Protein AF-T1AJH7-F1 (afdb_monomer)

Nearest PDB structures (foldseek):
  3fvv-assembly1_A  TM=6.273E-01  e=1.487E-02  Bordetella pertussis

Secondary structure (DSSP, 8-state):
-----------------------------TTSTTS-S-GGG---EEEEE-BTTTBS--HHHHHHHHHHTTS-HHHHHHHHHHHHHHHHHHHHHHHH-HHHHHHHHHGGGTT--HHHHHHHHHHHIIIIITTTB-HHHHHHHHHHHHTT-EEEEE-SS-HHHHTT-

Organism: NCBI:txid410659

Sequence (165 aa):
AALRRRRAPSLRRRARPRAHVSGQTRARDPRGALAQRDPLHRAAHRGLDLENTLVASNVVESYAWLATRHLDRFQRGRVIAGLLVEGPRLLALDRRDRSDFLRSFYRRYEGAPVERLRLDGVELWSDLLALRSFPDGLARVRAHRALGHRTVLITGALDFVVAPL

Solvent-accessible surface area (backbone atoms only — not comparable to full-atom values): 10404 Å² total; per-residue (Å²): 140,83,90,87,78,88,84,85,88,86,88,86,86,88,81,87,87,88,80,92,81,83,88,80,91,74,85,74,69,81,83,68,77,78,75,82,69,61,87,80,78,70,53,54,71,42,81,38,52,42,58,74,54,31,22,75,53,50,66,66,58,55,45,54,49,65,76,28,70,88,47,55,74,66,60,30,48,52,53,53,51,49,52,59,71,44,38,67,59,50,52,54,38,37,76,73,37,53,66,59,34,48,61,62,56,57,55,75,53,67,89,56,62,60,72,56,50,45,57,50,18,57,50,46,27,63,78,49,43,61,77,34,41,38,67,69,38,52,51,49,53,51,53,42,48,75,72,62,29,48,74,42,82,53,61,90,62,59,68,59,48,55,66,89,116

pLDDT: mean 75.71, std 23.5, range [26.64, 97.56]

InterPro domains:
  IPR023214 HAD superfamily [G3DSA:3.40.50.1000] (24-165)
  IPR036412 HAD-like superfamily [SSF56784] (48-160)

Foldseek 3Di:
DDDDDDDDDDDDDDDDDDDDDDDDDPPDDPVPPPPPDDPVPPQAEAEAEQDPQFFPDAPLRLCLCLVPVPPDPVVSVVSVVVCVVCVVVLVVCCVVPVVVSLVVVCCVCVPPDVVSSLVVLVVCCVVGGVVGGDPVSVVVVVVSVVVVHHYDYDYSDDPSNPVVD

Structure (mmCIF, N/CA/C/O backbone):
data_AF-T1AJH7-F1
#
_entry.id   AF-T1AJH7-F1
#
loop_
_atom_site.group_PDB
_atom_site.id
_atom_site.type_symbol
_atom_site.label_atom_id
_atom_site.label_alt_id
_atom_site.label_comp_id
_atom_site.label_asym_id
_atom_site.label_entity_id
_atom_site.label_seq_id
_atom_site.pdbx_PDB_ins_code
_atom_site.Cartn_x
_atom_site.Cartn_y
_atom_site.Cartn_z
_atom_site.occupancy
_atom_site.B_iso_or_equiv
_atom_site.auth_seq_id
_atom_site.auth_comp_id
_atom_site.auth_asym_id
_atom_site.auth_atom_id
_atom_site.pdbx_PDB_model_num
ATOM 1 N N . ALA A 1 1 ? 36.536 -52.349 11.592 1.00 38.81 1 ALA A N 1
ATOM 2 C CA . ALA A 1 1 ? 36.334 -53.449 10.618 1.00 38.81 1 ALA A CA 1
ATOM 3 C C . ALA A 1 1 ? 35.035 -53.174 9.858 1.00 38.81 1 ALA A C 1
ATOM 5 O O . ALA A 1 1 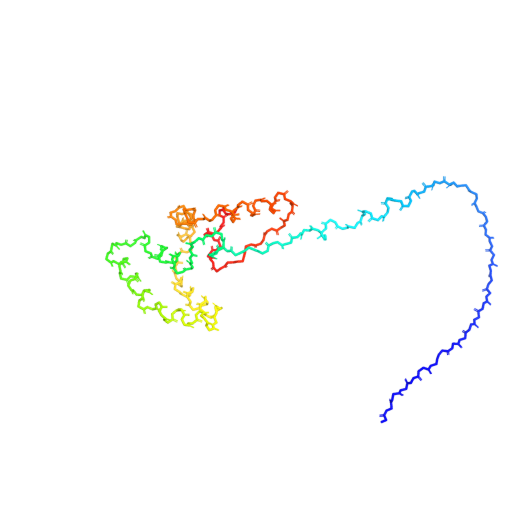? 34.070 -52.848 10.518 1.00 38.81 1 ALA A O 1
ATOM 6 N N . ALA A 1 2 ? 34.898 -53.199 8.533 1.00 42.00 2 ALA A N 1
ATOM 7 C CA . ALA A 1 2 ? 35.804 -53.495 7.433 1.00 42.00 2 ALA A CA 1
ATOM 8 C C . ALA A 1 2 ? 35.292 -52.757 6.172 1.00 42.00 2 ALA A C 1
ATOM 10 O O . ALA A 1 2 ? 34.141 -52.922 5.780 1.00 42.00 2 ALA A O 1
ATOM 11 N N . LEU A 1 3 ? 36.156 -51.968 5.527 1.00 38.66 3 LEU A N 1
ATOM 12 C CA . LEU A 1 3 ? 35.982 -51.469 4.158 1.00 38.66 3 LEU A CA 1
ATOM 13 C C . LEU A 1 3 ? 36.510 -52.546 3.202 1.00 38.66 3 LEU A C 1
ATOM 15 O O . LEU A 1 3 ? 37.709 -52.827 3.210 1.00 38.66 3 LEU A O 1
ATOM 19 N N . ARG A 1 4 ? 35.656 -53.157 2.372 1.00 41.50 4 ARG A N 1
ATOM 20 C CA . ARG A 1 4 ? 36.105 -54.093 1.326 1.00 41.50 4 ARG A CA 1
ATOM 21 C C . ARG A 1 4 ? 36.204 -53.398 -0.028 1.00 41.50 4 ARG A C 1
ATOM 23 O O . ARG A 1 4 ? 35.217 -53.005 -0.638 1.00 41.50 4 ARG A O 1
ATOM 30 N N . ARG A 1 5 ? 37.450 -53.273 -0.487 1.00 38.84 5 ARG A N 1
ATOM 31 C CA . ARG A 1 5 ? 37.850 -52.879 -1.839 1.00 38.84 5 ARG A CA 1
ATOM 32 C C . ARG A 1 5 ? 37.697 -54.052 -2.819 1.00 38.84 5 ARG A C 1
ATOM 34 O O . ARG A 1 5 ? 38.098 -55.162 -2.499 1.00 38.84 5 ARG A O 1
ATOM 41 N N . ARG A 1 6 ? 37.222 -53.707 -4.024 1.00 39.28 6 ARG A N 1
ATOM 42 C CA . ARG A 1 6 ? 37.680 -54.093 -5.382 1.00 39.28 6 ARG A CA 1
ATOM 43 C C . ARG A 1 6 ? 37.984 -55.568 -5.699 1.00 39.28 6 ARG A C 1
ATOM 45 O O . ARG A 1 6 ? 38.889 -56.144 -5.110 1.00 39.28 6 ARG A O 1
ATOM 52 N N . ARG A 1 7 ? 37.423 -56.043 -6.825 1.00 33.47 7 ARG A N 1
ATOM 53 C CA . ARG A 1 7 ? 38.144 -56.704 -7.943 1.00 33.47 7 ARG A CA 1
ATOM 54 C C . ARG A 1 7 ? 37.206 -56.928 -9.150 1.00 33.47 7 ARG A C 1
ATOM 56 O O . ARG A 1 7 ? 36.208 -57.622 -9.038 1.00 33.47 7 ARG A O 1
ATOM 63 N N . ALA A 1 8 ? 37.559 -56.340 -10.290 1.00 38.12 8 ALA A N 1
ATOM 64 C CA . ALA A 1 8 ? 37.320 -56.866 -11.647 1.00 38.12 8 ALA A CA 1
ATOM 65 C C . ALA A 1 8 ? 38.699 -57.374 -12.165 1.00 38.12 8 ALA A C 1
ATOM 67 O O . ALA A 1 8 ? 39.663 -57.179 -11.412 1.00 38.12 8 ALA A O 1
ATOM 68 N N . PRO A 1 9 ? 38.907 -57.927 -13.387 1.00 44.81 9 PRO A N 1
ATOM 69 C CA . PRO A 1 9 ? 38.010 -58.143 -14.540 1.00 44.81 9 PRO A CA 1
ATOM 70 C C . PRO A 1 9 ? 38.197 -59.533 -15.223 1.00 44.81 9 PRO A C 1
ATOM 72 O O . PRO A 1 9 ? 39.055 -60.314 -14.829 1.00 44.81 9 PRO A O 1
ATOM 75 N N . SER A 1 10 ? 37.470 -59.844 -16.306 1.00 33.59 10 SER A N 1
ATOM 76 C CA . SER A 1 10 ? 38.052 -60.648 -17.404 1.00 33.59 10 SER A CA 1
ATOM 77 C C . SER A 1 10 ? 37.296 -60.510 -18.731 1.00 33.59 10 SER A C 1
ATOM 79 O O . SER A 1 10 ? 36.073 -60.473 -18.802 1.00 33.59 10 SER A O 1
ATOM 81 N N . LEU A 1 11 ? 38.104 -60.387 -19.781 1.00 35.25 11 LEU A N 1
ATOM 82 C CA . LEU A 1 11 ? 37.788 -60.241 -21.198 1.00 35.25 11 LEU A CA 1
ATOM 83 C C . LEU A 1 11 ? 37.345 -61.573 -21.814 1.00 35.25 11 LEU A C 1
ATOM 85 O O . LEU A 1 11 ? 38.015 -62.571 -21.562 1.00 35.25 11 LEU A O 1
ATOM 89 N N . ARG A 1 12 ? 36.405 -61.562 -22.774 1.00 36.12 12 ARG A N 1
ATOM 90 C CA . ARG A 1 12 ? 36.506 -62.407 -23.983 1.00 36.12 12 ARG A CA 1
ATOM 91 C C . ARG A 1 12 ? 35.958 -61.708 -25.229 1.00 36.12 12 ARG A C 1
ATOM 93 O O . ARG A 1 12 ? 34.873 -61.144 -25.247 1.00 36.12 12 ARG A O 1
ATOM 100 N N . ARG A 1 13 ? 36.794 -61.768 -26.264 1.00 33.19 13 ARG A N 1
ATOM 101 C CA . ARG A 1 13 ? 36.690 -61.226 -27.623 1.00 33.19 13 ARG A CA 1
ATOM 102 C C . ARG A 1 13 ? 36.200 -62.338 -28.561 1.00 33.19 13 ARG A C 1
ATOM 104 O O . ARG A 1 13 ? 36.659 -63.463 -28.382 1.00 33.19 13 ARG A O 1
ATOM 111 N N . ARG A 1 14 ? 35.383 -62.014 -29.574 1.00 32.16 14 ARG A N 1
ATOM 112 C CA . ARG A 1 14 ? 35.208 -62.651 -30.918 1.00 32.16 14 ARG A CA 1
ATOM 113 C C . ARG A 1 14 ? 33.838 -62.209 -31.465 1.00 32.16 14 ARG A C 1
ATOM 115 O O . ARG A 1 14 ? 32.937 -62.012 -30.670 1.00 32.16 14 ARG A O 1
ATOM 122 N N . ALA A 1 15 ? 33.532 -62.099 -32.750 1.00 30.53 15 ALA A N 1
ATOM 123 C CA . ALA A 1 15 ? 34.206 -61.803 -34.015 1.00 30.53 15 ALA A CA 1
ATOM 124 C C . ALA A 1 15 ? 33.038 -61.585 -35.023 1.00 30.53 15 ALA A C 1
ATOM 126 O O . ALA A 1 15 ? 31.958 -62.133 -34.825 1.00 30.53 15 ALA A O 1
ATOM 127 N N . ARG A 1 16 ? 33.226 -60.739 -36.045 1.00 32.28 16 ARG A N 1
ATOM 128 C CA . ARG A 1 16 ? 32.208 -60.314 -37.041 1.00 32.28 16 ARG A CA 1
ATOM 129 C C . ARG A 1 16 ? 31.794 -61.446 -38.008 1.00 32.28 16 ARG A C 1
ATOM 131 O O . ARG A 1 16 ? 32.534 -62.419 -38.129 1.00 32.28 16 ARG A O 1
ATOM 138 N N . PRO A 1 17 ? 30.731 -61.240 -38.812 1.00 31.62 17 PRO A N 1
ATOM 139 C CA . PRO A 1 17 ? 31.000 -60.868 -40.208 1.00 31.62 17 PRO A CA 1
ATOM 140 C C . PRO A 1 17 ? 30.162 -59.695 -40.750 1.00 31.62 17 PRO A C 1
ATOM 142 O O . PRO A 1 17 ? 29.119 -59.322 -40.225 1.00 31.62 17 PRO A O 1
ATOM 145 N N . ARG A 1 18 ? 30.722 -59.084 -41.800 1.00 27.53 18 ARG A N 1
ATOM 146 C CA . ARG A 1 18 ? 30.231 -57.937 -42.577 1.00 27.53 18 ARG A CA 1
ATOM 147 C C . ARG A 1 18 ? 29.062 -58.331 -43.487 1.00 27.53 18 ARG A C 1
ATOM 149 O O . ARG A 1 18 ? 29.122 -59.384 -44.110 1.00 27.53 18 ARG A O 1
ATOM 156 N N . ALA A 1 19 ? 28.136 -57.400 -43.700 1.00 29.05 19 ALA A N 1
ATOM 157 C CA . ALA A 1 19 ? 27.388 -57.282 -44.948 1.00 29.05 19 ALA A CA 1
ATOM 158 C C . ALA A 1 19 ? 27.546 -55.844 -45.467 1.00 29.05 19 ALA A C 1
ATOM 160 O O . ALA A 1 19 ? 27.314 -54.878 -44.740 1.00 29.05 19 ALA A O 1
ATOM 161 N N . HIS A 1 20 ? 28.032 -55.726 -46.702 1.00 26.64 20 HIS A N 1
ATOM 162 C CA . HIS A 1 20 ? 28.098 -54.491 -47.476 1.00 26.64 20 HIS A CA 1
ATOM 163 C C . HIS A 1 20 ? 26.710 -54.199 -48.054 1.00 26.64 20 HIS A C 1
ATOM 165 O O . HIS A 1 20 ? 26.176 -55.039 -48.771 1.00 26.64 20 HIS A O 1
ATOM 171 N N . VAL A 1 21 ? 26.179 -52.997 -47.828 1.00 30.66 21 VAL A N 1
ATOM 172 C CA . VAL A 1 21 ? 25.205 -52.384 -48.738 1.00 30.66 21 VAL A CA 1
ATOM 173 C C . VAL A 1 21 ? 25.679 -50.970 -49.046 1.00 30.66 21 VAL A C 1
ATOM 175 O O . VAL A 1 21 ? 26.023 -50.184 -48.165 1.00 30.66 21 VAL A O 1
ATOM 178 N N . SER A 1 22 ? 25.785 -50.742 -50.347 1.00 27.20 22 SER A N 1
ATOM 179 C CA . SER A 1 22 ? 26.234 -49.546 -51.037 1.00 27.20 22 SER A CA 1
ATOM 180 C C . SER A 1 22 ? 25.236 -48.393 -50.905 1.00 27.20 22 SER A C 1
ATOM 182 O O . SER A 1 22 ? 24.030 -48.613 -50.925 1.00 27.20 22 SER A O 1
ATOM 184 N N . GLY A 1 23 ? 25.767 -47.167 -50.879 1.00 28.23 23 GLY A N 1
ATOM 185 C CA . GLY A 1 23 ? 25.119 -46.012 -51.499 1.00 28.23 23 GLY A CA 1
ATOM 186 C C . GLY A 1 23 ? 24.131 -45.224 -50.643 1.00 28.23 23 GLY A C 1
ATOM 187 O O . GLY A 1 23 ? 22.934 -45.466 -50.693 1.00 28.23 23 GLY A O 1
ATOM 188 N N . GLN A 1 24 ? 24.622 -44.185 -49.962 1.00 33.53 24 GLN A N 1
ATOM 189 C CA . GLN A 1 24 ? 24.298 -42.780 -50.276 1.00 33.53 24 GLN A CA 1
ATOM 190 C C . GLN A 1 24 ? 24.842 -41.862 -49.177 1.00 33.53 24 GLN A C 1
ATOM 192 O O . GLN A 1 24 ? 24.295 -41.720 -48.083 1.00 33.53 24 GLN A O 1
ATOM 197 N N . THR A 1 25 ? 25.951 -41.209 -49.499 1.00 30.36 25 THR A N 1
ATOM 198 C CA . THR A 1 25 ? 26.582 -40.165 -48.700 1.00 30.36 25 THR A CA 1
ATOM 199 C C . THR A 1 25 ? 25.736 -38.892 -48.781 1.00 30.36 25 THR A C 1
ATOM 201 O O . THR A 1 25 ? 25.943 -38.058 -49.655 1.00 30.36 25 THR A O 1
ATOM 204 N N . ARG A 1 26 ? 24.782 -38.702 -47.863 1.00 35.62 26 ARG A N 1
ATOM 205 C CA . ARG A 1 26 ? 24.374 -37.343 -47.473 1.00 35.62 26 ARG A CA 1
ATOM 206 C C . ARG A 1 26 ? 25.277 -36.923 -46.326 1.00 35.62 26 ARG A C 1
ATOM 208 O O . ARG A 1 26 ? 25.108 -37.386 -45.200 1.00 35.62 26 ARG A O 1
ATOM 215 N N . ALA A 1 27 ? 26.255 -36.076 -46.634 1.00 37.38 27 ALA A N 1
ATOM 216 C CA . ALA A 1 27 ? 27.026 -35.355 -45.636 1.00 37.38 27 ALA A CA 1
ATOM 217 C C . ALA A 1 27 ? 26.045 -34.581 -44.737 1.00 37.38 27 ALA A C 1
ATOM 219 O O . ALA A 1 27 ? 25.499 -33.553 -45.130 1.00 37.38 27 ALA A O 1
ATOM 220 N N . ARG A 1 28 ? 25.754 -35.124 -43.550 1.00 41.78 28 ARG A N 1
ATOM 221 C CA . ARG A 1 28 ? 25.106 -34.377 -42.474 1.00 41.78 28 ARG A CA 1
ATOM 222 C C . ARG A 1 28 ? 26.170 -33.463 -41.890 1.00 41.78 28 ARG A C 1
ATOM 224 O O . ARG A 1 28 ? 27.106 -33.933 -41.250 1.00 41.78 28 ARG A O 1
ATOM 231 N N . ASP A 1 29 ? 26.023 -32.177 -42.166 1.00 38.50 29 ASP A N 1
ATOM 232 C CA . ASP A 1 29 ? 26.775 -31.104 -41.532 1.00 38.50 29 ASP A CA 1
ATOM 233 C C . ASP A 1 29 ? 26.722 -31.263 -39.992 1.00 38.50 29 ASP A C 1
ATOM 235 O O . ASP A 1 29 ? 25.633 -31.200 -39.410 1.00 38.50 29 ASP A O 1
ATOM 239 N N . PRO A 1 30 ? 27.853 -31.496 -39.294 1.00 40.16 30 PRO A N 1
ATOM 240 C CA . PRO A 1 30 ? 27.854 -31.652 -37.843 1.00 40.16 30 PRO A CA 1
ATOM 241 C C . PRO A 1 30 ? 27.658 -30.321 -37.099 1.00 40.16 30 PRO A C 1
ATOM 243 O O . PRO A 1 30 ? 27.598 -30.318 -35.870 1.00 40.16 30 PRO A O 1
ATOM 246 N N . ARG A 1 31 ? 27.537 -29.184 -37.802 1.00 42.28 31 ARG A N 1
ATOM 247 C CA . ARG A 1 31 ? 27.369 -27.859 -37.181 1.00 42.28 31 ARG A CA 1
ATOM 248 C C . ARG A 1 31 ? 25.914 -27.477 -36.888 1.00 42.28 31 ARG A C 1
ATOM 250 O O . ARG A 1 31 ? 25.686 -26.502 -36.180 1.00 42.28 31 ARG A O 1
ATOM 257 N N . GLY A 1 32 ? 24.937 -28.271 -37.335 1.00 39.09 32 GLY A N 1
ATOM 258 C CA . GLY A 1 32 ? 23.507 -28.033 -37.073 1.00 39.09 32 GLY A CA 1
ATOM 259 C C . GLY A 1 32 ? 22.923 -28.744 -35.842 1.00 39.09 32 GLY A C 1
ATOM 260 O O . GLY A 1 32 ? 21.816 -28.423 -35.419 1.00 39.09 32 GLY A O 1
ATOM 261 N N . ALA A 1 33 ? 23.638 -29.701 -35.240 1.00 41.81 33 ALA A N 1
ATOM 262 C CA . ALA A 1 33 ? 23.061 -30.627 -34.252 1.00 41.81 33 ALA A CA 1
ATOM 263 C C . ALA A 1 33 ? 23.261 -30.232 -32.771 1.00 41.81 33 ALA A C 1
ATOM 265 O O . ALA A 1 33 ? 22.826 -30.958 -31.881 1.00 41.81 33 ALA A O 1
ATOM 266 N N . LEU A 1 34 ? 23.884 -29.082 -32.480 1.00 47.81 34 LEU A N 1
ATOM 267 C CA . LEU A 1 34 ? 24.066 -28.570 -31.107 1.00 47.81 34 LEU A CA 1
ATOM 268 C C . LEU A 1 34 ? 23.182 -27.358 -30.761 1.00 47.81 34 LEU A C 1
ATOM 270 O O . LEU A 1 34 ? 23.253 -26.861 -29.638 1.00 47.81 34 LEU A O 1
ATOM 274 N N . ALA A 1 35 ? 22.325 -26.907 -31.681 1.00 44.19 35 ALA A N 1
ATOM 275 C CA . ALA A 1 35 ? 21.455 -25.745 -31.471 1.00 44.19 35 ALA A CA 1
ATOM 276 C C . ALA A 1 35 ? 19.987 -26.093 -31.154 1.00 44.19 35 ALA A C 1
ATOM 278 O O . ALA A 1 35 ? 19.190 -25.191 -30.925 1.00 44.19 35 ALA A O 1
ATOM 279 N N . GLN A 1 36 ? 19.624 -27.377 -31.066 1.00 48.12 36 GLN A N 1
ATOM 280 C CA . GLN A 1 36 ? 18.319 -27.816 -30.545 1.00 48.12 36 GLN A CA 1
ATOM 281 C C . GLN A 1 36 ? 18.415 -28.175 -29.058 1.00 48.12 36 GLN A C 1
ATOM 283 O O . GLN A 1 36 ? 18.026 -29.254 -28.619 1.00 48.12 36 GLN A O 1
ATOM 288 N N . ARG A 1 37 ? 18.985 -27.263 -28.268 1.00 45.78 37 ARG A N 1
ATOM 289 C CA . ARG A 1 37 ? 18.885 -27.308 -26.809 1.00 45.78 37 ARG A CA 1
ATOM 290 C C . ARG A 1 37 ? 17.733 -26.402 -26.396 1.00 45.78 37 ARG A C 1
ATOM 292 O O . ARG A 1 37 ? 17.889 -25.189 -26.374 1.00 45.78 37 ARG A O 1
ATOM 299 N N . ASP A 1 38 ? 16.597 -27.049 -26.169 1.00 44.62 38 ASP A N 1
ATOM 300 C CA . ASP A 1 38 ? 15.488 -26.663 -25.294 1.00 44.62 38 ASP A CA 1
ATOM 301 C C . ASP A 1 38 ? 15.229 -25.143 -25.112 1.00 44.62 38 ASP A C 1
ATOM 303 O O . ASP A 1 38 ? 15.930 -24.477 -24.339 1.00 44.62 38 ASP A O 1
ATOM 307 N N . PRO A 1 39 ? 14.189 -24.571 -25.757 1.00 48.44 39 PRO A N 1
ATOM 308 C CA . PRO A 1 39 ? 13.806 -23.167 -25.580 1.00 48.44 39 PRO A CA 1
ATOM 309 C C . PRO A 1 39 ? 13.407 -22.816 -24.137 1.00 48.44 39 PRO A C 1
ATOM 311 O O . PRO A 1 39 ? 13.343 -21.637 -23.789 1.00 48.44 39 PRO A O 1
ATOM 314 N N . LEU A 1 40 ? 13.149 -23.812 -23.282 1.00 51.56 40 LEU A N 1
ATOM 315 C CA . LEU A 1 40 ? 12.739 -23.599 -21.895 1.00 51.56 40 LEU A CA 1
ATOM 316 C C . LEU A 1 40 ? 13.907 -23.245 -20.961 1.00 51.56 40 LEU A C 1
ATOM 318 O O . LEU A 1 40 ? 13.667 -22.800 -19.841 1.00 51.56 40 LEU A O 1
ATOM 322 N N . HIS A 1 41 ? 15.163 -23.375 -21.404 1.00 46.75 41 HIS A N 1
ATOM 323 C CA . HIS A 1 41 ? 16.334 -23.231 -20.527 1.00 46.75 41 HIS A CA 1
ATOM 324 C C . HIS A 1 41 ? 17.034 -21.861 -20.570 1.00 46.75 41 HIS A C 1
ATOM 326 O O . HIS A 1 41 ? 18.098 -21.691 -19.975 1.00 46.75 41 HIS A O 1
ATOM 332 N N . ARG A 1 42 ? 16.456 -20.857 -21.247 1.00 45.12 42 ARG A N 1
ATOM 333 C CA . ARG A 1 42 ? 17.014 -19.487 -21.282 1.00 45.12 42 ARG A CA 1
ATOM 334 C C . ARG A 1 42 ? 16.019 -18.380 -20.928 1.00 45.12 42 ARG A C 1
ATOM 336 O O . ARG A 1 42 ? 16.286 -17.213 -21.194 1.00 45.12 42 ARG A O 1
ATOM 343 N N . ALA A 1 43 ? 14.899 -18.715 -20.293 1.00 47.19 43 ALA A N 1
ATOM 344 C CA . ALA A 1 43 ? 14.085 -17.706 -19.630 1.00 47.19 43 ALA A CA 1
ATOM 345 C C . ALA A 1 43 ? 14.778 -17.340 -18.313 1.00 47.19 43 ALA A C 1
ATOM 347 O O . ALA A 1 43 ? 14.574 -17.997 -17.295 1.00 47.19 43 ALA A O 1
ATOM 348 N N . ALA A 1 44 ? 15.641 -16.322 -18.323 1.00 55.53 44 ALA A N 1
ATOM 349 C CA . ALA A 1 44 ? 16.127 -15.768 -17.067 1.00 55.53 44 ALA A CA 1
ATOM 350 C C . ALA A 1 44 ? 14.899 -15.299 -16.272 1.00 55.53 44 ALA A C 1
ATOM 352 O O . ALA A 1 44 ? 14.154 -14.426 -16.721 1.00 55.53 44 ALA A O 1
ATOM 353 N N . HIS A 1 45 ? 14.645 -15.931 -15.129 1.00 56.03 45 HIS A N 1
ATOM 354 C CA . HIS A 1 45 ? 13.593 -15.507 -14.222 1.00 56.03 45 HIS A CA 1
ATOM 355 C C . HIS A 1 45 ? 14.123 -14.345 -13.393 1.00 56.03 45 HIS A C 1
ATOM 357 O O . HIS A 1 45 ? 15.126 -14.484 -12.692 1.00 56.03 45 HIS A O 1
ATOM 363 N N . ARG A 1 46 ? 13.465 -13.188 -13.474 1.00 72.81 46 ARG A N 1
ATOM 364 C CA . ARG A 1 46 ? 13.811 -12.034 -12.641 1.00 72.81 46 ARG A CA 1
ATOM 365 C C . ARG A 1 46 ? 12.761 -11.873 -11.552 1.00 72.81 46 ARG A C 1
ATOM 367 O O . ARG A 1 46 ? 11.637 -11.478 -11.850 1.00 72.81 46 ARG A O 1
ATOM 374 N N . GLY A 1 47 ? 13.151 -12.175 -10.314 1.00 73.56 47 GLY A N 1
ATOM 375 C CA . GLY A 1 47 ? 12.406 -11.766 -9.127 1.00 73.56 47 GLY A CA 1
ATOM 376 C C . GLY A 1 47 ? 12.481 -10.249 -8.972 1.00 73.56 47 GLY A C 1
ATOM 377 O O . GLY A 1 47 ? 13.566 -9.667 -9.067 1.00 73.56 47 GLY A O 1
ATOM 378 N N . LEU A 1 48 ? 11.329 -9.619 -8.796 1.00 80.62 48 LEU A N 1
ATOM 379 C CA . LEU A 1 48 ? 11.169 -8.190 -8.562 1.00 80.62 48 LEU A CA 1
ATOM 380 C C . LEU A 1 48 ? 10.431 -8.026 -7.241 1.00 80.62 48 LEU A C 1
ATOM 382 O O . LEU A 1 48 ? 9.452 -8.729 -7.017 1.00 80.62 48 LEU A O 1
ATOM 386 N N . ASP A 1 49 ? 10.885 -7.110 -6.398 1.00 84.19 49 ASP A N 1
ATOM 387 C CA . ASP A 1 49 ? 10.106 -6.659 -5.249 1.00 84.19 49 ASP A CA 1
ATOM 388 C C . ASP A 1 49 ? 9.316 -5.407 -5.640 1.00 84.19 49 ASP A C 1
ATOM 390 O O . ASP A 1 49 ? 9.763 -4.631 -6.487 1.00 84.19 49 ASP A O 1
ATOM 394 N N . LEU A 1 50 ? 8.126 -5.227 -5.074 1.00 83.19 50 LEU A N 1
ATOM 395 C CA . LEU A 1 50 ? 7.306 -4.045 -5.335 1.00 83.19 50 LEU A CA 1
ATOM 396 C C . LEU A 1 50 ? 7.719 -2.896 -4.421 1.00 83.19 50 LEU A C 1
ATOM 398 O O . LEU A 1 50 ? 8.092 -1.815 -4.879 1.00 83.19 50 LEU A O 1
ATOM 402 N N . GLU A 1 51 ? 7.585 -3.134 -3.122 1.00 81.81 51 GLU A N 1
ATOM 403 C CA . GLU A 1 51 ? 7.674 -2.111 -2.092 1.00 81.81 51 GLU A CA 1
ATOM 404 C C . GLU A 1 51 ? 9.135 -1.727 -1.917 1.00 81.81 51 GLU A C 1
ATOM 406 O O . GLU A 1 51 ? 10.023 -2.569 -1.953 1.00 81.81 51 GLU A O 1
ATOM 411 N N . ASN A 1 52 ? 9.412 -0.430 -1.837 1.00 76.94 52 ASN A N 1
ATOM 412 C CA . ASN A 1 52 ? 10.764 0.124 -1.749 1.00 76.94 52 ASN A CA 1
ATOM 413 C C . ASN A 1 52 ? 11.727 -0.244 -2.906 1.00 76.94 52 ASN A C 1
ATOM 415 O O . ASN A 1 52 ? 12.874 0.196 -2.882 1.00 76.94 52 ASN A O 1
ATOM 419 N N . THR A 1 53 ? 11.263 -0.957 -3.942 1.00 81.50 53 THR A N 1
ATOM 420 C CA . THR A 1 53 ? 12.054 -1.345 -5.126 1.00 81.50 53 THR A CA 1
ATOM 421 C C . THR A 1 53 ? 11.461 -0.809 -6.430 1.00 81.50 53 THR A C 1
ATOM 423 O O . THR A 1 53 ? 12.180 -0.225 -7.240 1.00 81.50 53 THR A O 1
ATOM 426 N N . LEU A 1 54 ? 10.154 -0.975 -6.646 1.00 83.62 54 LEU A N 1
ATOM 427 C CA . LEU A 1 54 ? 9.426 -0.406 -7.788 1.00 83.62 54 LEU A CA 1
ATOM 428 C C . LEU A 1 54 ? 8.578 0.797 -7.384 1.00 83.62 54 LEU A C 1
ATOM 430 O O . LEU A 1 54 ? 8.361 1.682 -8.207 1.00 83.62 54 LEU A O 1
ATOM 434 N N . VAL A 1 55 ? 8.135 0.846 -6.128 1.00 85.75 55 VAL A N 1
ATOM 435 C CA . VAL A 1 55 ? 7.286 1.908 -5.591 1.00 85.75 55 VAL A CA 1
ATOM 436 C C . VAL A 1 55 ? 7.781 2.331 -4.213 1.00 85.75 55 VAL A C 1
ATOM 438 O O . VAL A 1 55 ? 8.038 1.495 -3.351 1.00 85.75 55 VAL A O 1
ATOM 441 N N . ALA A 1 56 ? 7.868 3.637 -3.970 1.00 88.50 56 ALA A N 1
ATOM 442 C CA . ALA A 1 56 ? 8.171 4.222 -2.667 1.00 88.50 56 ALA A CA 1
ATOM 443 C C . ALA A 1 56 ? 6.947 4.185 -1.730 1.00 88.50 56 ALA A C 1
ATOM 445 O O . ALA A 1 56 ? 6.439 5.228 -1.312 1.00 88.50 56 ALA A O 1
ATOM 446 N N . SER A 1 57 ? 6.461 2.982 -1.424 1.00 87.12 57 SER A N 1
ATOM 447 C CA . SER A 1 57 ? 5.375 2.712 -0.477 1.00 87.12 57 SER A CA 1
ATOM 448 C C . SER A 1 57 ? 5.611 1.377 0.238 1.00 87.12 57 SER A C 1
ATOM 450 O O . SER A 1 57 ? 6.558 0.662 -0.087 1.00 87.12 57 SER A O 1
ATOM 452 N N . ASN A 1 58 ? 4.763 1.065 1.216 1.00 90.31 58 ASN A N 1
ATOM 453 C CA . ASN A 1 58 ? 4.785 -0.173 1.991 1.00 90.31 58 ASN A CA 1
ATOM 454 C C . ASN A 1 58 ? 3.357 -0.682 2.285 1.00 90.31 58 ASN A C 1
ATOM 456 O O . ASN A 1 58 ? 2.370 0.047 2.111 1.00 90.31 58 ASN A O 1
ATOM 460 N N . VAL A 1 59 ? 3.252 -1.911 2.803 1.00 90.88 59 VAL A N 1
ATOM 461 C CA . VAL A 1 59 ? 1.962 -2.555 3.110 1.00 90.88 59 VAL A CA 1
ATOM 462 C C . VAL A 1 59 ? 1.103 -1.769 4.104 1.00 90.88 59 VAL A C 1
ATOM 464 O O . VAL A 1 59 ? -0.125 -1.830 4.035 1.00 90.88 59 VAL A O 1
ATOM 467 N N . VAL A 1 60 ? 1.721 -1.023 5.028 1.00 92.88 60 VAL A N 1
ATOM 468 C CA . VAL A 1 60 ? 1.002 -0.252 6.054 1.00 92.88 60 VAL A CA 1
ATOM 469 C C . VAL A 1 60 ? 0.355 0.982 5.436 1.00 92.88 60 VAL A C 1
ATOM 471 O O . VAL A 1 60 ? -0.798 1.276 5.741 1.00 92.88 60 VAL A O 1
ATOM 474 N N . GLU A 1 61 ? 1.059 1.666 4.533 1.00 92.44 61 GLU A N 1
ATOM 475 C CA . GLU A 1 61 ? 0.515 2.791 3.766 1.00 92.44 61 GLU A CA 1
ATOM 476 C C . GLU A 1 61 ? -0.638 2.349 2.860 1.00 92.44 61 GLU A C 1
ATOM 478 O O . GLU A 1 61 ? -1.702 2.970 2.878 1.00 92.44 61 GLU A O 1
ATOM 483 N N . SER A 1 62 ? -0.464 1.239 2.135 1.00 92.12 62 SER A N 1
ATOM 484 C CA . SER A 1 62 ? -1.513 0.670 1.278 1.00 92.12 62 SER A CA 1
ATOM 485 C C . SER A 1 62 ? -2.755 0.278 2.087 1.00 92.12 62 SER A C 1
ATOM 487 O O . SER A 1 62 ? -3.878 0.609 1.706 1.00 92.12 62 SER A O 1
ATOM 489 N N . TYR A 1 63 ? -2.563 -0.356 3.251 1.00 93.94 63 TYR A N 1
ATOM 490 C CA . TYR A 1 63 ? -3.655 -0.658 4.179 1.00 93.94 63 TYR A CA 1
ATOM 491 C C . TYR A 1 63 ? -4.335 0.606 4.702 1.00 93.94 63 TYR A C 1
ATOM 493 O O . TYR A 1 63 ? -5.558 0.683 4.684 1.00 93.94 63 TYR A O 1
ATOM 501 N N . ALA A 1 64 ? -3.574 1.604 5.159 1.00 94.88 64 ALA A N 1
ATOM 502 C CA . ALA A 1 64 ? -4.139 2.836 5.699 1.00 94.88 64 ALA A CA 1
ATOM 503 C C . ALA A 1 64 ? -5.002 3.558 4.657 1.00 94.88 64 ALA A C 1
ATOM 505 O O . ALA A 1 64 ? -6.066 4.078 4.994 1.00 94.88 64 ALA A O 1
ATOM 506 N N . TRP A 1 65 ? -4.572 3.561 3.395 1.00 95.19 65 TRP A N 1
ATOM 507 C CA . TRP A 1 65 ? -5.353 4.121 2.300 1.00 95.19 65 TRP A CA 1
ATOM 508 C C . TRP A 1 65 ? -6.663 3.344 2.104 1.00 95.19 65 TRP A C 1
ATOM 510 O O . TRP A 1 65 ? -7.736 3.938 2.207 1.00 95.19 65 TRP A O 1
ATOM 520 N N . LEU A 1 66 ? -6.597 2.016 1.941 1.00 95.12 66 LEU A N 1
ATOM 521 C CA . LEU A 1 66 ? -7.780 1.168 1.721 1.00 95.12 66 LEU A CA 1
ATOM 522 C C . LEU A 1 66 ? -8.767 1.236 2.893 1.00 95.12 66 LEU A C 1
ATOM 524 O O . LEU A 1 66 ? -9.961 1.450 2.702 1.00 95.12 66 LEU A O 1
ATOM 528 N N . ALA A 1 67 ? -8.262 1.122 4.121 1.00 94.69 67 ALA A N 1
ATOM 529 C CA . ALA A 1 67 ? -9.069 1.118 5.336 1.00 94.69 67 ALA A CA 1
ATOM 530 C C . ALA A 1 67 ? -9.765 2.460 5.603 1.00 94.69 67 ALA A C 1
ATOM 532 O O . ALA A 1 67 ? -10.750 2.498 6.336 1.00 94.69 67 ALA A O 1
ATOM 533 N N . THR A 1 68 ? -9.261 3.564 5.039 1.00 95.94 68 THR A N 1
ATOM 534 C CA . THR A 1 68 ? -9.799 4.908 5.297 1.00 95.94 68 THR A CA 1
ATOM 535 C C . THR A 1 68 ? -10.489 5.553 4.102 1.00 95.94 68 THR A C 1
ATOM 537 O O . THR A 1 68 ? -11.093 6.612 4.266 1.00 95.94 68 THR A O 1
ATOM 540 N N . ARG A 1 69 ? -10.461 4.919 2.921 1.00 94.81 69 ARG A N 1
ATOM 541 C CA . ARG A 1 69 ? -10.962 5.487 1.658 1.00 94.81 69 ARG A CA 1
ATOM 542 C C . ARG A 1 69 ? -12.418 5.949 1.713 1.00 94.81 69 ARG A C 1
ATOM 544 O O . ARG A 1 69 ? -12.763 6.951 1.084 1.00 94.81 69 ARG A O 1
ATOM 551 N N . HIS A 1 70 ? -13.252 5.220 2.449 1.00 95.00 70 HIS A N 1
ATOM 552 C CA . HIS A 1 70 ? -14.696 5.463 2.566 1.00 95.00 70 HIS A CA 1
ATOM 553 C C . HIS A 1 70 ? -15.106 6.003 3.942 1.00 95.00 70 HIS A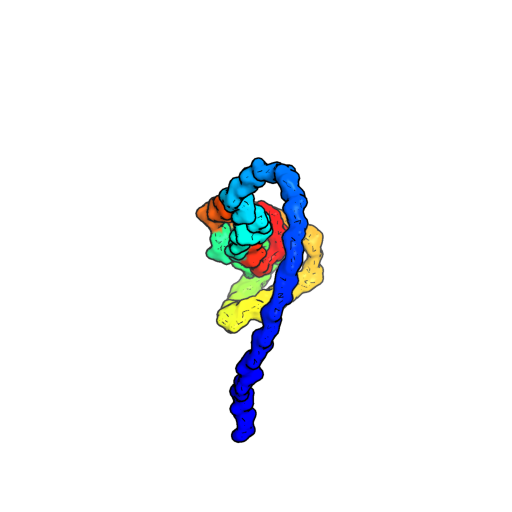 C 1
ATOM 555 O O . HIS A 1 70 ? -16.291 6.019 4.261 1.00 95.00 70 HIS A O 1
ATOM 561 N N . LEU A 1 71 ? -14.139 6.413 4.767 1.00 95.94 71 LEU A N 1
ATOM 562 C CA . LEU A 1 71 ? -14.387 6.942 6.106 1.00 95.94 71 LEU A CA 1
ATOM 563 C C . LEU A 1 71 ? -14.448 8.470 6.101 1.00 95.94 71 LEU A C 1
ATOM 565 O O . LEU A 1 71 ? -13.789 9.137 5.299 1.00 95.94 71 LEU A O 1
ATOM 569 N N . ASP A 1 72 ? -15.189 9.035 7.054 1.00 97.06 72 ASP A N 1
ATOM 570 C CA . ASP A 1 72 ? -15.120 10.471 7.312 1.00 97.06 72 ASP A CA 1
ATOM 571 C C . ASP A 1 72 ? -13.754 10.875 7.908 1.00 97.06 72 ASP A C 1
ATOM 573 O O . ASP A 1 72 ? -12.928 10.041 8.296 1.00 97.06 72 ASP A O 1
ATOM 577 N N . ARG A 1 73 ? -13.491 12.186 7.992 1.00 96.38 73 ARG A N 1
ATOM 578 C CA . ARG A 1 73 ? -12.192 12.709 8.454 1.00 96.38 73 ARG A CA 1
ATOM 579 C C . ARG A 1 73 ? -11.848 12.287 9.883 1.00 96.38 73 ARG A C 1
ATOM 581 O O . ARG A 1 73 ? -10.679 12.030 10.167 1.00 96.38 73 ARG A O 1
ATOM 588 N N . PHE A 1 74 ? -12.834 12.224 10.774 1.00 97.38 74 PHE A N 1
ATOM 589 C CA . PHE A 1 74 ? -12.619 11.866 12.172 1.00 97.38 74 PHE A CA 1
ATOM 590 C C . PHE A 1 74 ? -12.321 10.372 12.309 1.00 97.38 74 PHE A C 1
ATOM 592 O O . PHE A 1 74 ? -11.334 9.985 12.936 1.00 97.38 74 PHE A O 1
ATOM 599 N N . GLN A 1 75 ? -13.119 9.528 11.656 1.00 97.50 75 GLN A N 1
ATOM 600 C CA . GLN A 1 75 ? -12.901 8.084 11.593 1.00 97.50 75 GLN A CA 1
ATOM 601 C C . GLN A 1 75 ? -11.541 7.741 10.970 1.00 97.50 75 GLN A C 1
ATOM 603 O O . GLN A 1 75 ? -10.778 6.957 11.539 1.00 97.50 75 GLN A O 1
ATOM 608 N N . ARG A 1 76 ? -11.188 8.391 9.855 1.00 97.00 76 ARG A N 1
ATOM 609 C CA . ARG A 1 76 ? -9.870 8.270 9.220 1.00 97.00 76 ARG A CA 1
ATOM 610 C C . ARG A 1 76 ? -8.743 8.646 10.177 1.00 97.00 76 ARG A C 1
ATOM 612 O O . ARG A 1 76 ? -7.769 7.903 10.292 1.00 97.00 76 ARG A O 1
ATOM 619 N N . GLY A 1 77 ? -8.885 9.766 10.888 1.00 97.56 77 GLY A N 1
ATOM 620 C CA . GLY A 1 77 ? -7.914 10.208 11.888 1.00 97.56 77 GLY A CA 1
ATOM 621 C C . GLY A 1 77 ? -7.681 9.163 12.980 1.00 97.56 77 GLY A C 1
ATOM 622 O O . GLY A 1 77 ? -6.534 8.885 13.324 1.00 97.56 77 GLY A O 1
ATOM 623 N N . ARG A 1 78 ? -8.747 8.514 13.468 1.00 97.50 78 ARG A N 1
ATOM 624 C CA . ARG A 1 78 ? -8.647 7.443 14.475 1.00 97.50 78 ARG A CA 1
ATOM 625 C C . ARG A 1 78 ? -7.868 6.228 13.973 1.00 97.50 78 ARG A C 1
ATOM 627 O O . ARG A 1 78 ? -7.034 5.712 14.713 1.00 97.50 78 ARG A O 1
ATOM 634 N N . VAL A 1 79 ? -8.108 5.788 12.737 1.00 96.12 79 VAL A N 1
ATOM 635 C CA . VAL A 1 79 ? -7.379 4.653 12.140 1.00 96.12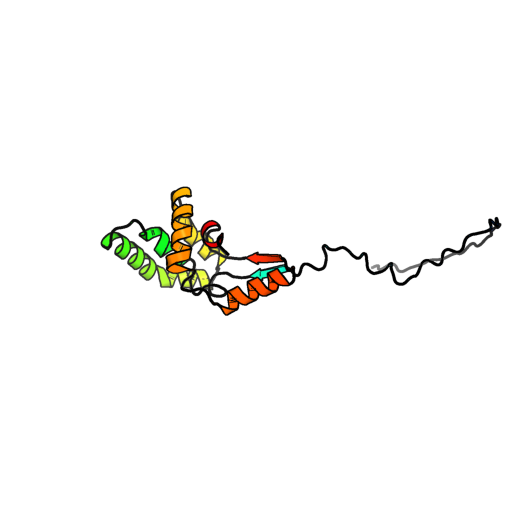 79 VAL A CA 1
ATOM 636 C C . VAL A 1 79 ? -5.892 4.978 12.005 1.00 96.12 79 VAL A C 1
ATOM 638 O O . VAL A 1 79 ? -5.048 4.190 12.427 1.00 96.12 79 VAL A O 1
ATOM 641 N N . ILE A 1 80 ? -5.565 6.158 11.471 1.00 96.38 80 ILE A N 1
ATOM 642 C CA . ILE A 1 80 ? -4.172 6.594 11.298 1.00 96.38 80 ILE A CA 1
ATOM 643 C C . ILE A 1 80 ? -3.473 6.713 12.655 1.00 96.38 80 ILE A C 1
ATOM 645 O O . ILE A 1 80 ? -2.366 6.205 12.817 1.00 96.38 80 ILE A O 1
ATOM 649 N N . ALA A 1 81 ? -4.120 7.328 13.648 1.00 97.38 81 ALA A N 1
ATOM 650 C CA . ALA A 1 81 ? -3.567 7.440 14.994 1.00 97.38 81 ALA A CA 1
ATOM 651 C C . ALA A 1 81 ? -3.298 6.061 15.617 1.00 97.38 81 ALA A C 1
ATOM 653 O O . ALA A 1 81 ? -2.227 5.850 16.180 1.00 97.38 81 ALA A O 1
ATOM 654 N N . GLY A 1 82 ? -4.221 5.105 15.459 1.00 96.81 82 GLY A N 1
ATOM 655 C CA . GLY A 1 82 ? -4.024 3.725 15.909 1.00 96.81 82 GLY A CA 1
ATOM 656 C C . GLY A 1 82 ? -2.799 3.069 15.268 1.00 96.81 82 GLY A C 1
ATOM 657 O O . GLY A 1 82 ? -1.962 2.510 15.973 1.00 96.81 82 GLY A O 1
ATOM 658 N N . LEU A 1 83 ? -2.630 3.213 13.950 1.00 95.69 83 LEU A N 1
ATOM 659 C CA . LEU A 1 83 ? -1.457 2.694 13.238 1.00 95.69 83 LEU A CA 1
ATOM 660 C C . LEU A 1 83 ? -0.146 3.339 13.706 1.00 95.69 83 LEU A C 1
ATOM 662 O O . LEU A 1 83 ? 0.859 2.644 13.826 1.00 95.69 83 LEU A O 1
ATOM 666 N N . LEU A 1 84 ? -0.145 4.642 13.999 1.00 96.31 84 LEU A N 1
ATOM 667 C CA . LEU A 1 84 ? 1.035 5.340 14.520 1.00 96.31 84 LEU A CA 1
ATOM 668 C C . LEU A 1 84 ? 1.403 4.862 15.929 1.00 96.31 84 LEU A C 1
ATOM 670 O O . LEU A 1 84 ? 2.579 4.625 16.203 1.00 96.31 84 LEU A O 1
ATOM 674 N N . VAL A 1 85 ? 0.406 4.671 16.797 1.00 97.50 85 VAL A N 1
ATOM 675 C CA . VAL A 1 85 ? 0.598 4.123 18.150 1.00 97.50 85 VAL A CA 1
ATOM 676 C C . VAL A 1 85 ? 1.133 2.688 18.090 1.00 97.50 85 VAL A C 1
ATOM 678 O O . VAL A 1 85 ? 2.036 2.331 18.843 1.00 97.50 85 VAL A O 1
ATOM 681 N N . GLU A 1 86 ? 0.627 1.866 17.169 1.00 94.81 86 GLU A N 1
ATOM 682 C CA . GLU A 1 86 ? 1.105 0.494 16.956 1.00 94.81 86 GLU A CA 1
ATOM 683 C C . GLU A 1 86 ? 2.453 0.423 16.218 1.00 94.81 86 GLU A C 1
ATOM 685 O O . GLU A 1 86 ? 3.146 -0.595 16.296 1.00 94.81 86 GLU A O 1
ATOM 690 N N . GLY A 1 87 ? 2.849 1.493 15.526 1.00 94.12 87 GLY A N 1
ATOM 691 C CA . GLY A 1 87 ? 4.001 1.554 14.628 1.00 94.12 87 GLY A CA 1
ATOM 692 C C . GLY A 1 87 ? 5.298 0.977 15.208 1.00 94.12 87 GLY A C 1
ATOM 693 O O . GLY A 1 87 ? 5.881 0.090 14.581 1.00 94.12 87 GLY A O 1
ATOM 694 N N . PRO A 1 88 ? 5.746 1.383 16.413 1.00 95.00 88 PRO A N 1
ATOM 695 C CA . PRO A 1 88 ? 6.958 0.834 17.024 1.00 95.00 88 PRO A CA 1
ATOM 696 C C . PRO A 1 88 ? 6.898 -0.684 17.236 1.00 95.00 88 PRO A C 1
ATOM 698 O O . PRO A 1 88 ? 7.881 -1.385 16.992 1.00 95.00 88 PRO A O 1
ATOM 701 N N . ARG A 1 89 ? 5.735 -1.210 17.643 1.00 94.19 89 ARG A N 1
ATOM 702 C CA . ARG A 1 89 ? 5.521 -2.653 17.817 1.00 94.19 89 ARG A CA 1
ATOM 703 C C . ARG A 1 89 ? 5.552 -3.375 16.474 1.00 94.19 89 ARG A C 1
ATOM 705 O O . ARG A 1 89 ? 6.165 -4.437 16.379 1.00 94.19 89 ARG A O 1
ATOM 712 N N . LEU A 1 90 ? 4.896 -2.821 15.455 1.00 92.62 90 LEU A N 1
ATOM 713 C CA . LEU A 1 90 ? 4.890 -3.386 14.105 1.00 92.62 90 LEU A CA 1
ATOM 714 C C . LEU A 1 90 ? 6.310 -3.450 13.535 1.00 92.62 90 LEU A C 1
ATOM 716 O O . LEU A 1 90 ? 6.718 -4.496 13.043 1.00 92.62 90 LEU A O 1
ATOM 720 N N . LEU A 1 91 ? 7.091 -2.383 13.704 1.00 92.94 91 LEU A N 1
ATOM 721 C CA . LEU A 1 91 ? 8.486 -2.318 13.276 1.00 92.94 91 LEU A CA 1
ATOM 722 C C . LEU A 1 91 ? 9.381 -3.316 14.026 1.00 92.94 91 LEU A C 1
ATOM 724 O O . LEU A 1 91 ? 10.265 -3.928 13.432 1.00 92.94 91 LEU A O 1
ATOM 728 N N . ALA A 1 92 ? 9.170 -3.491 15.332 1.00 94.25 92 ALA A N 1
ATOM 729 C CA . ALA A 1 92 ? 9.907 -4.479 16.116 1.00 94.25 92 ALA A CA 1
ATOM 730 C C . ALA A 1 92 ? 9.595 -5.917 15.667 1.00 94.25 92 ALA A C 1
ATOM 732 O O . ALA A 1 92 ? 10.506 -6.740 15.582 1.00 94.25 92 ALA A O 1
ATOM 733 N N . LEU A 1 93 ? 8.326 -6.210 15.359 1.00 93.00 93 LEU A N 1
ATOM 734 C CA . LEU A 1 93 ? 7.914 -7.512 14.835 1.00 93.00 93 LEU A CA 1
ATOM 735 C C . LEU A 1 93 ? 8.520 -7.762 13.453 1.00 93.00 93 LEU A C 1
ATOM 737 O O . LEU A 1 93 ? 9.099 -8.818 13.232 1.00 93.00 93 LEU A O 1
ATOM 741 N N . ASP A 1 94 ? 8.462 -6.763 12.575 1.00 91.06 94 ASP A N 1
ATOM 742 C CA . ASP A 1 94 ? 9.009 -6.814 11.222 1.00 91.06 94 ASP A CA 1
ATOM 743 C C . ASP A 1 94 ? 10.513 -7.116 11.193 1.00 91.06 94 ASP A C 1
ATOM 745 O O . ASP A 1 94 ? 10.977 -7.989 10.462 1.00 91.06 94 ASP A O 1
ATOM 749 N N . ARG A 1 95 ? 11.275 -6.441 12.063 1.00 92.75 95 ARG A N 1
ATOM 750 C CA . ARG A 1 95 ? 12.722 -6.658 12.214 1.00 92.75 95 ARG A CA 1
ATOM 751 C C . ARG A 1 95 ? 13.076 -8.038 12.756 1.00 92.75 95 ARG A C 1
ATOM 753 O O . ARG A 1 95 ? 14.194 -8.495 12.537 1.00 92.75 95 ARG A O 1
ATOM 760 N N . ARG A 1 96 ? 12.170 -8.668 13.507 1.00 94.00 96 ARG A N 1
ATOM 761 C CA . ARG A 1 96 ? 12.386 -9.992 14.098 1.00 94.00 96 ARG A CA 1
ATOM 762 C C . ARG A 1 96 ? 11.992 -11.104 13.132 1.00 94.00 96 ARG A C 1
ATOM 764 O O . ARG A 1 96 ? 12.765 -12.037 12.949 1.00 94.00 96 ARG A O 1
ATOM 771 N N . ASP A 1 97 ? 10.797 -11.006 12.559 1.00 93.00 97 ASP A N 1
ATOM 772 C CA . ASP A 1 97 ? 10.252 -11.943 11.583 1.00 93.00 97 ASP A CA 1
ATOM 773 C C . ASP A 1 97 ? 9.227 -11.225 10.685 1.00 93.00 97 ASP A C 1
ATOM 775 O O . ASP A 1 97 ? 8.067 -11.002 11.055 1.00 93.00 97 ASP A O 1
ATOM 779 N N . ARG A 1 98 ? 9.664 -10.887 9.465 1.00 89.56 98 ARG A N 1
ATOM 780 C CA . ARG A 1 98 ? 8.828 -10.269 8.423 1.00 89.56 98 ARG A CA 1
ATOM 781 C C . ARG A 1 98 ? 7.589 -11.108 8.110 1.00 89.56 98 ARG A C 1
ATOM 783 O O . ARG A 1 98 ? 6.526 -10.550 7.848 1.00 89.56 98 ARG A O 1
ATOM 790 N N . SER A 1 99 ? 7.705 -12.435 8.116 1.00 90.88 99 SER A N 1
ATOM 791 C CA . SER A 1 99 ? 6.591 -13.324 7.770 1.00 90.88 99 SER A CA 1
ATOM 792 C C . SER A 1 99 ? 5.506 -13.277 8.838 1.00 90.88 99 SER A C 1
ATOM 794 O O . SER A 1 99 ? 4.323 -13.194 8.508 1.00 90.88 99 SER A O 1
ATOM 796 N N . ASP A 1 100 ? 5.894 -13.280 10.110 1.00 90.62 100 ASP A N 1
ATOM 797 C CA . ASP A 1 100 ? 4.952 -13.157 11.223 1.00 90.62 100 ASP A CA 1
ATOM 798 C C . ASP A 1 100 ? 4.331 -11.764 11.301 1.00 90.62 100 ASP A C 1
ATOM 800 O O . ASP A 1 100 ? 3.129 -11.645 11.570 1.00 90.62 100 ASP A O 1
ATOM 804 N N . PHE A 1 101 ? 5.104 -10.714 10.995 1.00 93.50 101 PHE A N 1
ATOM 805 C CA . PHE A 1 101 ? 4.554 -9.376 10.794 1.00 93.50 101 PHE A CA 1
ATOM 806 C C . PHE A 1 101 ? 3.460 -9.395 9.729 1.00 93.50 101 PHE A C 1
ATOM 808 O O . PHE A 1 101 ? 2.339 -8.998 10.036 1.00 93.50 101 PHE A O 1
ATOM 815 N N . LEU A 1 102 ? 3.737 -9.908 8.526 1.00 91.88 102 LEU A N 1
ATOM 816 C CA . LEU A 1 102 ? 2.758 -9.937 7.438 1.00 91.88 102 LEU A CA 1
ATOM 817 C C . LEU A 1 102 ? 1.515 -10.746 7.829 1.00 91.88 102 LEU A C 1
ATOM 819 O O . LEU A 1 102 ? 0.405 -10.225 7.748 1.00 91.88 102 LEU A O 1
ATOM 823 N N . ARG A 1 103 ? 1.670 -11.975 8.341 1.00 90.81 103 ARG A N 1
ATOM 824 C CA . ARG A 1 103 ? 0.528 -12.800 8.791 1.00 90.81 103 ARG A CA 1
ATOM 825 C C . ARG A 1 103 ? -0.329 -12.075 9.826 1.00 90.81 103 ARG A C 1
ATOM 827 O O . ARG A 1 103 ? -1.554 -12.110 9.756 1.00 90.81 103 ARG A O 1
ATOM 834 N N . SER A 1 104 ? 0.308 -11.424 10.796 1.00 91.44 104 SER A N 1
ATOM 835 C CA . SER A 1 104 ? -0.384 -10.667 11.836 1.00 91.44 104 SER A CA 1
ATOM 836 C C . SER A 1 104 ? -1.036 -9.396 11.301 1.00 91.44 104 SER A C 1
ATOM 838 O O . SER A 1 104 ? -2.143 -9.045 11.712 1.00 91.44 104 SER A O 1
ATOM 840 N N . PHE A 1 105 ? -0.365 -8.706 10.382 1.00 93.75 105 PHE A N 1
ATOM 841 C CA . PHE A 1 105 ? -0.826 -7.454 9.813 1.00 93.75 105 PHE A CA 1
ATOM 842 C C . PHE A 1 105 ? -2.061 -7.670 8.938 1.00 93.75 105 PHE A C 1
ATOM 844 O O . PHE A 1 105 ? -3.081 -7.016 9.159 1.00 93.75 105 PHE A O 1
ATOM 851 N N . TYR A 1 106 ? -2.013 -8.666 8.047 1.00 91.69 106 TYR A N 1
ATOM 852 C CA . TYR A 1 106 ? -3.088 -8.980 7.104 1.00 91.69 106 TYR A CA 1
ATOM 853 C C . TYR A 1 106 ? -4.371 -9.516 7.747 1.00 91.69 106 TYR A C 1
ATOM 855 O O . TYR A 1 106 ? -5.428 -9.410 7.130 1.00 91.69 106 TYR A O 1
ATOM 863 N N . ARG A 1 107 ? -4.340 -9.975 9.007 1.00 93.50 107 ARG A N 1
ATOM 864 C CA . ARG A 1 107 ? -5.571 -10.270 9.769 1.00 93.50 107 ARG A CA 1
ATOM 865 C C . ARG A 1 107 ? -6.515 -9.068 9.889 1.00 93.50 107 ARG A C 1
ATOM 867 O O . ARG A 1 107 ? -7.705 -9.253 10.080 1.00 93.50 107 ARG A O 1
ATOM 874 N N . ARG A 1 108 ? -6.024 -7.837 9.712 1.00 92.88 108 ARG A N 1
ATOM 875 C CA . ARG A 1 108 ? -6.869 -6.629 9.678 1.00 92.88 108 ARG A CA 1
ATOM 876 C C . ARG A 1 108 ? -7.859 -6.597 8.509 1.00 92.88 108 ARG A C 1
ATOM 878 O O . ARG A 1 108 ? -8.812 -5.833 8.565 1.00 92.88 108 ARG A O 1
ATOM 885 N N . TYR A 1 109 ? -7.642 -7.403 7.471 1.00 92.12 109 TYR A N 1
ATOM 886 C CA . TYR A 1 109 ? -8.583 -7.552 6.359 1.00 92.12 109 TYR A CA 1
ATOM 887 C C . TYR A 1 109 ? -9.673 -8.601 6.626 1.00 92.12 109 TYR A C 1
ATOM 889 O O . TYR A 1 109 ? -10.505 -8.842 5.754 1.00 92.12 109 TYR A O 1
ATOM 897 N N . GLU A 1 110 ? -9.683 -9.250 7.792 1.00 92.75 110 GLU A N 1
ATOM 898 C CA . GLU A 1 110 ? -10.702 -10.243 8.127 1.00 92.75 110 GLU A CA 1
ATOM 899 C C . GLU A 1 110 ? -12.109 -9.625 8.067 1.00 92.75 110 GLU A C 1
ATOM 901 O O . GLU A 1 110 ? -12.383 -8.588 8.668 1.00 92.75 110 GLU A O 1
ATOM 906 N N . GLY A 1 111 ? -12.993 -10.243 7.277 1.00 92.50 111 GLY A N 1
ATOM 907 C CA . GLY A 1 111 ? -14.354 -9.753 7.039 1.00 92.50 111 GLY A CA 1
ATOM 908 C C . GLY A 1 111 ? -14.467 -8.569 6.070 1.00 92.50 111 GLY A C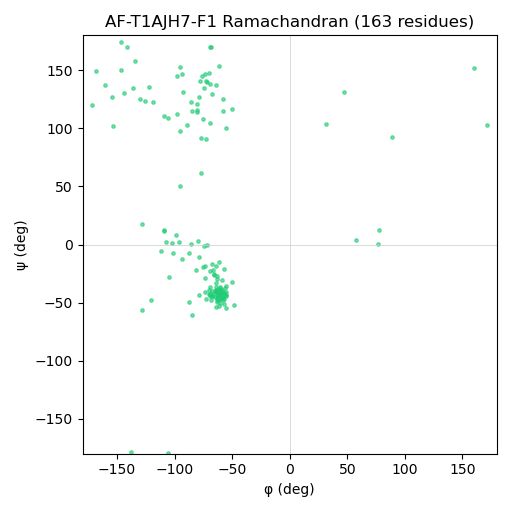 1
ATOM 909 O O . GLY A 1 111 ? -15.579 -8.109 5.811 1.00 92.50 111 GLY A O 1
ATOM 910 N N . ALA A 1 112 ? -13.360 -8.073 5.507 1.00 92.12 112 ALA A N 1
ATOM 911 C CA . ALA A 1 112 ? -13.414 -6.990 4.536 1.00 92.12 112 ALA A CA 1
ATOM 912 C C . ALA A 1 112 ? -14.039 -7.462 3.201 1.00 92.12 112 ALA A C 1
ATOM 914 O O . ALA A 1 112 ? -13.721 -8.553 2.719 1.00 92.12 112 ALA A O 1
ATOM 915 N N . PRO A 1 113 ? -14.906 -6.651 2.567 1.00 93.25 113 PRO A N 1
ATOM 916 C CA . PRO A 1 113 ? -15.550 -7.009 1.304 1.00 93.25 113 PRO A CA 1
ATOM 917 C C . PRO A 1 113 ? -14.531 -7.035 0.153 1.00 93.25 113 PRO A C 1
ATOM 919 O O . PRO A 1 113 ? -14.120 -5.984 -0.343 1.00 93.25 113 PRO A O 1
ATOM 922 N N . VAL A 1 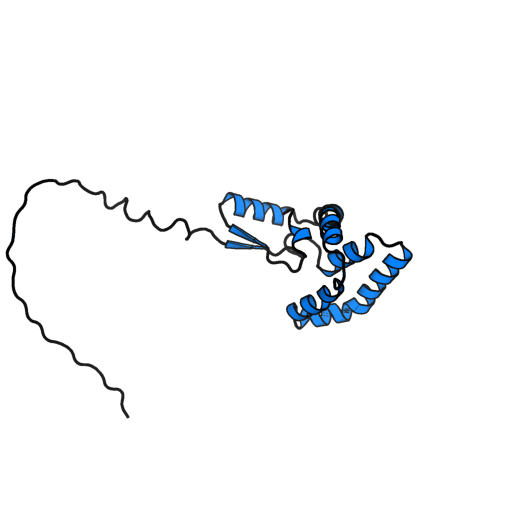114 ? -14.140 -8.234 -0.287 1.00 91.69 114 VAL A N 1
ATOM 923 C CA . VAL A 1 114 ? -13.076 -8.457 -1.288 1.00 91.69 114 VAL A CA 1
ATOM 924 C C . VAL A 1 114 ? -13.346 -7.709 -2.593 1.00 91.69 114 VAL A C 1
ATOM 926 O O . VAL A 1 114 ? -12.453 -7.077 -3.146 1.00 91.69 114 VAL A O 1
ATOM 929 N N . GLU A 1 115 ? -14.584 -7.722 -3.070 1.00 92.00 115 GLU A N 1
ATOM 930 C CA . GLU A 1 115 ? -14.999 -7.078 -4.316 1.00 92.00 115 GLU A CA 1
ATOM 931 C C . GLU A 1 115 ? -14.824 -5.561 -4.239 1.00 92.00 115 GLU A C 1
ATOM 933 O O . GLU A 1 115 ? -14.349 -4.946 -5.192 1.00 92.00 115 GLU A O 1
ATOM 938 N N . ARG A 1 116 ? -15.120 -4.958 -3.081 1.00 92.75 116 ARG A N 1
ATOM 939 C CA . ARG A 1 116 ? -14.850 -3.536 -2.846 1.00 92.75 116 ARG A CA 1
ATOM 940 C C . ARG A 1 116 ? -13.350 -3.271 -2.797 1.00 92.75 116 ARG A C 1
ATOM 942 O O . ARG A 1 116 ? -12.902 -2.330 -3.434 1.00 92.75 116 ARG A O 1
ATOM 949 N N . LEU A 1 117 ? -12.576 -4.104 -2.100 1.00 92.75 117 LEU A N 1
ATOM 950 C CA . LEU A 1 117 ? -11.121 -3.944 -2.042 1.00 92.75 117 LEU A CA 1
ATOM 951 C C . LEU A 1 117 ? -10.472 -4.035 -3.428 1.00 92.75 117 LEU A C 1
ATOM 953 O O . LEU A 1 117 ? -9.541 -3.288 -3.705 1.00 92.75 117 LEU A O 1
ATOM 957 N N . ARG A 1 118 ? -10.977 -4.905 -4.311 1.00 91.00 118 ARG A N 1
ATOM 958 C CA . ARG A 1 118 ? -10.516 -4.990 -5.705 1.00 91.00 118 ARG A CA 1
ATOM 959 C C . ARG A 1 118 ? -10.774 -3.697 -6.472 1.00 91.00 118 ARG A C 1
ATOM 961 O O . ARG A 1 118 ? -9.873 -3.225 -7.156 1.00 91.00 118 ARG A O 1
ATOM 968 N N . LEU A 1 119 ? -11.975 -3.128 -6.344 1.00 92.00 119 LEU A N 1
ATOM 969 C CA . LEU A 1 119 ? -12.319 -1.845 -6.967 1.00 92.00 119 LEU A CA 1
ATOM 970 C C . LEU A 1 119 ? -11.444 -0.714 -6.413 1.00 92.00 119 LEU A C 1
ATOM 972 O O . LEU A 1 119 ? -10.806 0.007 -7.174 1.00 92.00 119 LEU A O 1
ATOM 976 N N . ASP A 1 120 ? -11.344 -0.625 -5.088 1.00 93.50 120 ASP A N 1
ATOM 977 C CA . ASP A 1 120 ? -10.519 0.367 -4.400 1.00 93.50 120 ASP A CA 1
ATOM 978 C C . ASP A 1 120 ? -9.023 0.190 -4.713 1.00 93.50 120 ASP A C 1
ATOM 980 O O . ASP A 1 120 ? -8.269 1.156 -4.683 1.00 93.50 120 ASP A O 1
ATOM 984 N N . GLY A 1 121 ? -8.576 -1.022 -5.050 1.00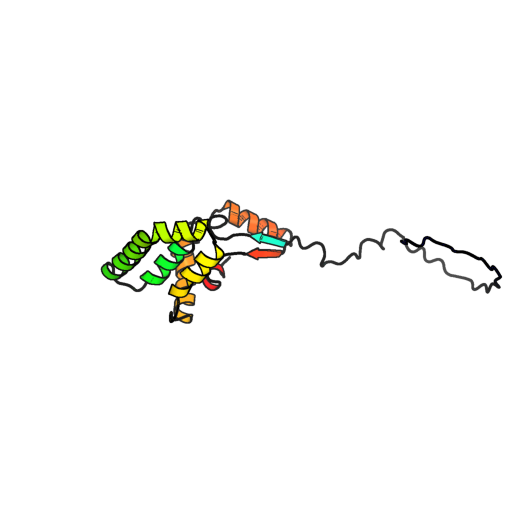 91.38 121 GLY A N 1
ATOM 985 C CA . GLY A 1 121 ? -7.198 -1.310 -5.443 1.00 91.38 121 GLY A CA 1
ATOM 986 C C . GLY A 1 121 ? -6.767 -0.608 -6.732 1.00 91.38 121 GLY A C 1
ATOM 987 O O . GLY A 1 121 ? -5.614 -0.192 -6.839 1.00 91.38 121 GLY A O 1
ATOM 988 N N . VAL A 1 122 ? -7.686 -0.420 -7.683 1.00 89.94 122 VAL A N 1
ATOM 989 C CA . VAL A 1 122 ? -7.422 0.335 -8.923 1.00 89.94 122 VAL A CA 1
ATOM 990 C C . VAL A 1 122 ? -7.204 1.818 -8.618 1.00 89.94 122 VAL A C 1
ATOM 992 O O . VAL A 1 122 ? -6.301 2.455 -9.165 1.00 89.94 122 VAL A O 1
ATOM 995 N N . GLU A 1 123 ? -7.996 2.356 -7.696 1.00 92.12 123 GLU A N 1
ATOM 996 C CA . GLU A 1 123 ? -7.867 3.737 -7.233 1.00 92.12 123 GLU A CA 1
ATOM 997 C C . GLU A 1 123 ? -6.593 3.918 -6.394 1.00 92.12 123 GLU A C 1
ATOM 999 O O . GLU A 1 123 ? -5.835 4.854 -6.627 1.00 92.12 123 GLU A O 1
ATOM 1004 N N . LEU A 1 124 ? -6.273 2.972 -5.501 1.00 92.38 124 LEU A N 1
ATOM 1005 C CA . LEU A 1 124 ? -5.017 2.954 -4.742 1.00 92.38 124 LEU A CA 1
ATOM 1006 C C . LEU A 1 124 ? -3.798 3.003 -5.670 1.00 92.38 124 LEU A C 1
ATOM 1008 O O . LEU A 1 124 ? -2.827 3.713 -5.394 1.00 92.38 124 LEU A O 1
ATOM 1012 N N . TRP A 1 125 ? -3.834 2.234 -6.761 1.00 89.44 125 TRP A N 1
ATOM 1013 C CA . TRP A 1 125 ? -2.769 2.253 -7.753 1.00 89.44 125 TRP A CA 1
ATOM 1014 C C . TRP A 1 125 ? -2.560 3.667 -8.296 1.00 89.44 125 TRP A C 1
ATOM 1016 O O . TRP A 1 125 ? -1.442 4.177 -8.260 1.00 89.44 125 TRP A O 1
ATOM 1026 N N . SER A 1 126 ? -3.631 4.317 -8.743 1.00 89.88 126 SER A N 1
ATOM 1027 C CA . SER A 1 126 ? -3.572 5.645 -9.362 1.00 89.88 126 SER A CA 1
ATOM 1028 C C . SER A 1 126 ? -3.208 6.751 -8.362 1.00 89.88 126 SER A C 1
ATOM 1030 O O . SER A 1 126 ? -2.334 7.569 -8.649 1.00 89.88 126 SER A O 1
ATOM 1032 N N . ASP A 1 127 ? -3.812 6.737 -7.174 1.00 90.88 127 ASP A N 1
ATOM 1033 C CA . ASP A 1 127 ? -3.693 7.794 -6.161 1.00 90.88 127 ASP A CA 1
ATOM 1034 C C . ASP A 1 127 ? -2.417 7.706 -5.316 1.00 90.88 127 ASP A C 1
ATOM 1036 O O . ASP A 1 127 ? -2.009 8.695 -4.703 1.00 90.88 127 ASP A O 1
ATOM 1040 N N . LEU A 1 128 ? -1.793 6.527 -5.229 1.00 89.75 128 LEU A N 1
ATOM 1041 C CA . LEU A 1 128 ? -0.636 6.309 -4.359 1.00 89.75 128 LEU A CA 1
ATOM 1042 C C . LEU A 1 128 ? 0.543 5.679 -5.095 1.00 89.75 128 LEU A C 1
ATOM 1044 O O . LEU A 1 128 ? 1.652 6.217 -5.053 1.00 89.75 128 LEU A O 1
ATOM 1048 N N . LEU A 1 129 ? 0.340 4.524 -5.727 1.00 89.44 129 LEU A N 1
ATOM 1049 C CA . LEU A 1 129 ? 1.463 3.693 -6.166 1.00 89.44 129 LEU A CA 1
ATOM 1050 C C . LEU A 1 129 ? 2.099 4.203 -7.458 1.00 89.44 129 LEU A C 1
ATOM 1052 O O . LEU A 1 129 ? 3.323 4.303 -7.541 1.00 89.44 129 LEU A O 1
ATOM 1056 N N . ALA A 1 130 ? 1.293 4.593 -8.441 1.00 87.12 130 ALA A N 1
ATOM 1057 C CA . ALA A 1 130 ? 1.756 5.153 -9.703 1.00 87.12 130 ALA A CA 1
ATOM 1058 C C . ALA A 1 130 ? 2.540 6.455 -9.473 1.00 87.12 130 ALA A C 1
ATOM 1060 O O . ALA A 1 130 ? 3.642 6.615 -9.997 1.00 87.12 130 ALA A O 1
ATOM 1061 N N . LEU A 1 131 ? 2.026 7.342 -8.614 1.00 89.00 131 LEU A N 1
ATOM 1062 C CA . LEU A 1 131 ? 2.666 8.621 -8.279 1.00 89.00 131 LEU A CA 1
ATOM 1063 C C . LEU A 1 131 ? 4.000 8.460 -7.542 1.00 89.00 131 LEU A C 1
ATOM 1065 O O . LEU A 1 131 ? 4.850 9.346 -7.594 1.00 89.00 131 LEU A O 1
ATOM 1069 N N . ARG A 1 132 ? 4.188 7.335 -6.846 1.00 89.62 132 ARG A N 1
ATOM 1070 C CA . ARG A 1 132 ? 5.386 7.041 -6.046 1.00 89.62 132 ARG A CA 1
ATOM 1071 C C . ARG A 1 132 ? 6.250 5.950 -6.676 1.00 89.62 132 ARG A C 1
ATOM 1073 O O . ARG A 1 132 ? 7.147 5.425 -6.019 1.00 89.62 132 ARG A O 1
ATOM 1080 N N . SER A 1 133 ? 5.982 5.593 -7.929 1.00 90.00 133 SER A N 1
ATOM 1081 C CA . SER A 1 133 ? 6.749 4.592 -8.666 1.00 90.00 133 SER A CA 1
ATOM 1082 C C . SER A 1 133 ? 8.128 5.121 -9.049 1.00 90.00 133 SER A C 1
ATOM 1084 O O . SER A 1 133 ? 8.267 6.265 -9.473 1.00 90.00 133 SER A O 1
ATOM 1086 N N . PHE A 1 134 ? 9.153 4.275 -8.953 1.00 88.62 134 PHE A N 1
ATOM 1087 C CA . PHE A 1 134 ? 10.502 4.591 -9.410 1.00 88.62 134 PHE A CA 1
ATOM 1088 C C . PHE A 1 134 ? 10.597 4.381 -10.930 1.00 88.62 134 PHE A C 1
ATOM 1090 O O . PHE A 1 134 ? 10.529 3.230 -11.383 1.00 88.62 134 PHE A O 1
ATOM 1097 N N . PRO A 1 135 ? 10.800 5.443 -11.738 1.00 88.62 135 PRO A N 1
ATOM 1098 C CA . PRO A 1 135 ? 10.830 5.319 -13.196 1.00 88.62 135 PRO A CA 1
ATOM 1099 C C . PRO A 1 135 ? 11.894 4.332 -13.686 1.00 88.62 135 PRO A C 1
ATOM 1101 O O . PRO A 1 135 ? 11.616 3.497 -14.547 1.00 88.62 135 PRO A O 1
ATOM 1104 N N . ASP A 1 136 ? 13.081 4.356 -13.076 1.00 87.62 136 ASP A N 1
ATOM 1105 C CA . ASP A 1 136 ? 14.183 3.444 -13.399 1.00 87.62 136 ASP A CA 1
ATOM 1106 C C . ASP A 1 136 ? 13.846 1.983 -13.085 1.00 87.62 136 ASP A C 1
ATOM 1108 O O . ASP A 1 136 ? 14.227 1.075 -13.829 1.00 87.62 136 ASP A O 1
ATOM 1112 N N . GLY A 1 137 ? 13.110 1.748 -11.995 1.00 85.94 137 GLY A N 1
ATOM 1113 C CA . GLY A 1 137 ? 12.622 0.424 -11.623 1.00 85.94 137 GLY A CA 1
ATOM 1114 C C . GLY A 1 137 ? 11.703 -0.129 -12.7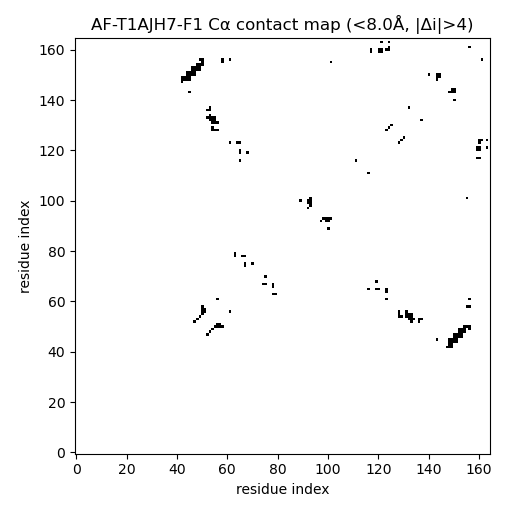08 1.00 85.94 137 GLY A C 1
ATOM 1115 O O . GLY A 1 137 ? 11.964 -1.200 -13.259 1.00 85.94 137 GLY A O 1
ATOM 1116 N N . LEU A 1 138 ? 10.688 0.647 -13.095 1.00 87.62 138 LEU A N 1
ATOM 1117 C CA . LEU A 1 138 ? 9.746 0.272 -14.152 1.00 87.62 138 LEU A CA 1
ATOM 1118 C C . LEU A 1 138 ? 10.431 0.099 -15.517 1.00 87.62 138 LEU A C 1
ATOM 1120 O O . LEU A 1 138 ? 10.134 -0.853 -16.243 1.00 87.62 138 LEU A O 1
ATOM 1124 N N . ALA A 1 139 ? 11.382 0.969 -15.865 1.00 88.75 139 ALA A N 1
ATOM 1125 C CA . ALA A 1 139 ? 12.155 0.859 -17.100 1.00 88.75 139 ALA A CA 1
ATOM 1126 C C . ALA A 1 139 ? 12.955 -0.452 -17.153 1.00 88.75 139 ALA A C 1
ATOM 1128 O O . ALA A 1 139 ? 12.955 -1.139 -18.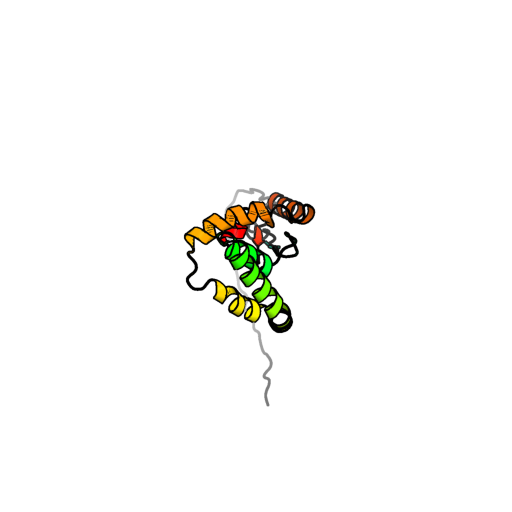177 1.00 88.75 139 ALA A O 1
ATOM 1129 N N . ARG A 1 140 ? 13.570 -0.861 -16.035 1.00 88.12 140 ARG A N 1
ATOM 1130 C CA . ARG A 1 140 ? 14.276 -2.149 -15.932 1.00 88.12 140 ARG A CA 1
ATOM 1131 C C . ARG A 1 140 ? 13.333 -3.335 -16.099 1.00 88.12 140 ARG A C 1
ATOM 1133 O O . ARG A 1 140 ? 13.690 -4.283 -16.797 1.00 88.12 140 ARG A O 1
ATOM 1140 N N . VAL A 1 141 ? 12.132 -3.290 -15.516 1.00 87.44 141 VAL A N 1
ATOM 1141 C CA . VAL A 1 141 ? 11.117 -4.343 -15.719 1.00 87.44 141 VAL A CA 1
ATOM 1142 C C . VAL A 1 141 ? 10.782 -4.484 -17.202 1.00 87.44 141 VAL A C 1
ATOM 1144 O O . VAL A 1 141 ? 10.826 -5.592 -17.741 1.00 87.44 141 VAL A O 1
ATOM 1147 N N . ARG A 1 142 ? 10.523 -3.364 -17.887 1.00 88.75 142 ARG A N 1
ATOM 1148 C CA . ARG A 1 142 ? 10.244 -3.350 -19.331 1.00 88.75 142 ARG A CA 1
ATOM 1149 C C . ARG A 1 142 ? 11.418 -3.888 -20.146 1.00 88.75 142 ARG A C 1
ATOM 1151 O O . ARG A 1 142 ? 11.196 -4.693 -21.043 1.00 88.75 142 ARG A O 1
ATOM 1158 N N . ALA A 1 143 ? 12.654 -3.522 -19.804 1.00 89.38 143 ALA A N 1
ATOM 1159 C CA . ALA A 1 143 ? 13.852 -4.033 -20.468 1.00 89.38 143 ALA A CA 1
ATOM 1160 C C . ALA A 1 143 ? 13.999 -5.556 -20.304 1.00 89.38 143 ALA A C 1
ATOM 1162 O O . ALA A 1 143 ? 14.261 -6.259 -21.276 1.00 89.38 143 ALA A O 1
ATOM 1163 N N . HIS A 1 144 ? 13.764 -6.095 -19.102 1.00 88.19 144 HIS A N 1
ATOM 1164 C CA . HIS A 1 144 ? 13.761 -7.543 -18.889 1.00 88.19 144 HIS A CA 1
ATOM 1165 C C . HIS A 1 144 ? 12.683 -8.236 -19.735 1.00 88.19 144 HIS A C 1
ATOM 1167 O O . HIS A 1 144 ? 12.991 -9.222 -20.404 1.00 88.19 144 HIS A O 1
ATOM 1173 N N . ARG A 1 145 ? 11.455 -7.702 -19.760 1.00 87.00 145 ARG A N 1
ATOM 1174 C CA . ARG A 1 145 ? 10.359 -8.242 -20.583 1.00 87.00 145 ARG A CA 1
ATOM 1175 C C . ARG A 1 145 ? 10.699 -8.199 -22.081 1.00 87.00 145 ARG A C 1
ATOM 1177 O O . ARG A 1 145 ? 10.498 -9.192 -22.772 1.00 87.00 145 ARG A O 1
ATOM 1184 N N . ALA A 1 146 ? 11.284 -7.101 -22.567 1.00 90.00 146 ALA A N 1
ATOM 1185 C CA . ALA A 1 146 ? 11.713 -6.948 -23.962 1.00 90.00 146 ALA A CA 1
ATOM 1186 C C . ALA A 1 146 ? 12.809 -7.950 -24.373 1.00 90.00 146 ALA A C 1
ATOM 1188 O O . ALA A 1 146 ? 12.861 -8.366 -25.526 1.00 90.00 146 ALA A O 1
ATOM 1189 N N . LEU A 1 147 ? 13.647 -8.387 -23.429 1.00 90.88 147 LEU A N 1
ATOM 1190 C CA . LEU A 1 147 ? 14.651 -9.439 -23.634 1.00 90.88 147 LEU A CA 1
ATOM 1191 C C . LEU A 1 147 ? 14.067 -10.867 -23.586 1.00 90.88 147 LEU A C 1
ATOM 1193 O O . LEU A 1 147 ? 14.817 -11.838 -23.660 1.00 90.88 147 LEU A O 1
ATOM 1197 N N . GLY A 1 148 ? 12.747 -11.021 -23.439 1.00 88.88 148 GLY A N 1
ATOM 1198 C CA . GLY A 1 148 ? 12.080 -12.322 -23.328 1.00 88.88 148 GLY A CA 1
ATOM 1199 C C . GLY A 1 148 ? 12.214 -12.977 -21.949 1.00 88.88 148 GLY A C 1
ATOM 1200 O O . GLY A 1 148 ? 11.905 -14.160 -21.791 1.00 88.88 148 GLY A O 1
ATOM 1201 N N . HIS A 1 14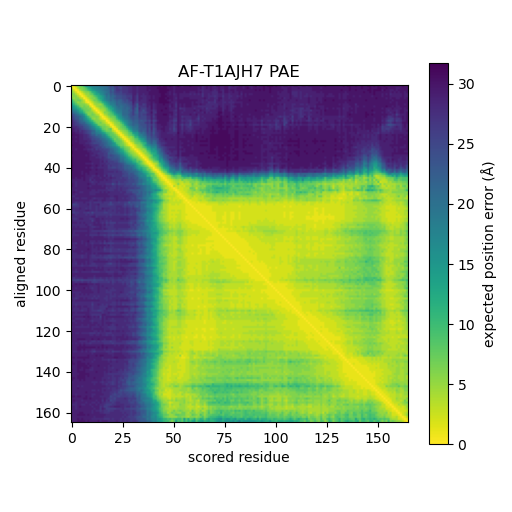9 ? 12.673 -12.237 -20.936 1.00 90.12 149 HIS A N 1
ATOM 1202 C CA . HIS A 1 149 ? 12.765 -12.745 -19.571 1.00 90.12 149 HIS A CA 1
ATOM 1203 C C . HIS A 1 149 ? 11.380 -12.867 -18.934 1.00 90.12 149 HIS A C 1
ATOM 1205 O O . HIS A 1 149 ? 10.534 -11.979 -19.061 1.00 90.12 149 HIS A O 1
ATOM 1211 N N . ARG A 1 150 ? 11.168 -13.941 -18.168 1.00 84.19 150 ARG A N 1
ATOM 1212 C CA . ARG A 1 150 ? 9.981 -14.072 -17.318 1.00 84.19 150 ARG A CA 1
ATOM 1213 C C . ARG A 1 150 ? 10.208 -13.275 -16.035 1.00 84.19 150 ARG A C 1
ATOM 1215 O O . ARG A 1 150 ? 11.093 -13.595 -15.244 1.00 84.19 150 ARG A O 1
ATOM 1222 N N . THR A 1 151 ? 9.414 -12.235 -15.818 1.00 84.00 151 THR A N 1
ATOM 1223 C CA . THR A 1 151 ? 9.448 -11.434 -14.587 1.00 84.00 151 THR A CA 1
ATOM 1224 C C . THR A 1 151 ? 8.442 -11.974 -13.576 1.00 84.00 151 THR A C 1
ATOM 1226 O O . THR A 1 151 ? 7.286 -12.180 -13.937 1.00 84.00 151 THR A O 1
ATOM 1229 N N . VAL A 1 152 ? 8.863 -12.178 -12.327 1.00 83.62 152 VAL A N 1
ATOM 1230 C CA . VAL A 1 152 ? 7.999 -12.602 -11.214 1.00 83.62 152 VAL A CA 1
ATOM 1231 C C . VAL A 1 152 ? 8.030 -11.514 -10.148 1.00 83.62 152 VAL A C 1
ATOM 1233 O O . VAL A 1 152 ? 9.107 -11.174 -9.661 1.00 83.62 152 VAL A O 1
ATOM 1236 N N . LEU A 1 153 ? 6.866 -10.969 -9.797 1.00 83.56 153 LEU A N 1
ATOM 1237 C CA . LEU A 1 153 ? 6.731 -10.019 -8.696 1.00 83.56 153 LEU A CA 1
ATOM 1238 C C . LEU A 1 153 ? 6.550 -10.795 -7.387 1.00 83.56 153 LEU A C 1
ATOM 1240 O O . LEU A 1 153 ? 5.632 -11.601 -7.262 1.00 83.56 153 LEU A O 1
ATOM 1244 N N . ILE A 1 154 ? 7.438 -10.562 -6.430 1.00 82.94 154 ILE A N 1
ATOM 1245 C CA . ILE A 1 154 ? 7.367 -11.082 -5.068 1.00 82.94 154 ILE A CA 1
ATOM 1246 C C . ILE A 1 154 ? 7.057 -9.876 -4.196 1.00 82.94 154 ILE A C 1
ATOM 1248 O O . ILE A 1 154 ? 7.883 -8.983 -4.070 1.00 82.94 154 ILE A O 1
ATOM 1252 N N . THR A 1 155 ? 5.858 -9.811 -3.635 1.00 83.06 155 THR A N 1
ATOM 1253 C CA . THR A 1 155 ? 5.425 -8.654 -2.852 1.00 83.06 155 THR A CA 1
ATOM 1254 C C . THR A 1 155 ? 4.505 -9.083 -1.723 1.00 83.06 155 THR A C 1
ATOM 1256 O O . THR A 1 155 ? 3.802 -10.086 -1.833 1.00 83.06 155 THR A O 1
ATOM 1259 N N . GLY A 1 156 ? 4.529 -8.320 -0.629 1.00 79.56 156 GLY A N 1
ATOM 1260 C CA . GLY A 1 156 ? 3.523 -8.426 0.421 1.00 79.56 156 GLY A CA 1
ATOM 1261 C C . GLY A 1 156 ? 2.178 -7.827 0.013 1.00 79.56 156 GLY A C 1
ATOM 1262 O O . GLY A 1 156 ? 1.185 -8.160 0.641 1.00 79.56 156 GLY A O 1
ATOM 1263 N N . ALA A 1 157 ? 2.134 -6.980 -1.021 1.00 82.62 157 ALA A N 1
ATOM 1264 C CA . ALA A 1 157 ? 0.924 -6.299 -1.458 1.00 82.62 157 ALA A CA 1
ATOM 1265 C C . ALA A 1 157 ? -0.170 -7.274 -1.916 1.00 82.62 157 ALA A C 1
ATOM 1267 O O . ALA A 1 157 ? 0.093 -8.383 -2.383 1.00 82.62 157 ALA A O 1
ATOM 1268 N N . LEU A 1 158 ? -1.417 -6.822 -1.801 1.00 82.75 158 LEU A N 1
ATOM 1269 C CA . LEU A 1 158 ? -2.573 -7.559 -2.299 1.00 82.75 158 LEU A CA 1
ATOM 1270 C C . LEU A 1 158 ? -2.487 -7.677 -3.827 1.00 82.75 158 LEU A C 1
ATOM 1272 O O . LEU A 1 158 ? -2.148 -6.716 -4.515 1.00 82.75 158 LEU A O 1
ATOM 1276 N N . ASP A 1 159 ? -2.800 -8.855 -4.357 1.00 79.44 159 ASP A N 1
ATOM 1277 C CA . ASP A 1 159 ? -2.653 -9.203 -5.776 1.00 79.44 159 ASP A CA 1
ATOM 1278 C C . ASP A 1 159 ? -3.379 -8.225 -6.715 1.00 79.44 159 ASP A C 1
ATOM 1280 O O . ASP A 1 159 ? -2.832 -7.792 -7.729 1.00 79.44 159 ASP A O 1
ATOM 1284 N N . PHE A 1 160 ? -4.583 -7.799 -6.345 1.00 79.19 160 PHE A N 1
ATOM 1285 C CA . PHE A 1 160 ? -5.369 -6.845 -7.125 1.00 79.19 160 PHE A CA 1
ATOM 1286 C C . PHE A 1 160 ? -4.786 -5.427 -7.148 1.00 79.19 160 PHE A C 1
ATOM 1288 O O . PHE A 1 160 ? -5.056 -4.679 -8.082 1.00 79.19 160 PHE A O 1
ATOM 1295 N N . VAL A 1 161 ? -3.967 -5.057 -6.161 1.00 75.56 161 VAL A N 1
ATOM 1296 C CA . VAL A 1 161 ? -3.300 -3.747 -6.116 1.00 75.56 161 VAL A CA 1
ATOM 1297 C C . VAL A 1 161 ? -2.165 -3.677 -7.141 1.00 75.56 161 VAL A C 1
ATOM 1299 O O . VAL A 1 161 ? -1.854 -2.610 -7.663 1.00 75.56 161 VAL A O 1
ATOM 1302 N N . VAL A 1 162 ? -1.556 -4.823 -7.450 1.00 75.12 162 VAL A N 1
ATOM 1303 C CA . VAL A 1 162 ? -0.404 -4.927 -8.356 1.00 75.12 162 VAL A CA 1
ATOM 1304 C C . VAL A 1 162 ? -0.760 -5.411 -9.754 1.00 75.12 162 VAL A C 1
ATOM 1306 O O . VAL A 1 162 ? 0.093 -5.378 -10.635 1.00 75.12 162 VAL A O 1
ATOM 1309 N N . ALA A 1 163 ? -2.005 -5.833 -9.983 1.00 74.94 163 ALA A N 1
ATOM 1310 C CA . ALA A 1 163 ? -2.482 -6.268 -11.293 1.00 74.94 163 ALA A CA 1
ATOM 1311 C C . ALA A 1 163 ? -2.188 -5.280 -12.452 1.00 74.94 163 ALA A C 1
ATOM 1313 O O . ALA A 1 163 ? -1.945 -5.759 -13.560 1.00 74.94 163 ALA A O 1
ATOM 1314 N N . PRO A 1 164 ? -2.149 -3.943 -12.251 1.00 68.12 164 PRO A N 1
ATOM 1315 C CA . PRO A 1 164 ? -1.814 -2.998 -13.324 1.00 68.12 164 PRO A CA 1
ATOM 1316 C C . PRO A 1 164 ? -0.336 -2.946 -13.804 1.00 68.12 164 PRO A C 1
ATOM 1318 O O . PRO A 1 164 ? -0.048 -2.143 -14.693 1.00 68.12 164 PRO A O 1
ATOM 1321 N N . LEU A 1 165 ? 0.603 -3.735 -13.245 1.00 63.91 165 LEU A N 1
ATOM 1322 C CA . LEU A 1 165 ? 2.069 -3.697 -13.524 1.00 63.91 165 LEU A CA 1
ATOM 1323 C C . LEU A 1 165 ? 2.584 -4.559 -14.698 1.00 63.91 165 LEU A C 1
ATOM 1325 O O . LEU A 1 165 ? 3.325 -4.029 -15.563 1.00 63.91 165 LEU A O 1
#

Mean predicted aligned error: 14.11 Å

Radius of gyration: 30.66 Å; Cα contacts (8 Å, |Δi|>4): 109; chains: 1; bounding box: 54×75×70 Å